Protein AF-A0A0P9IKQ9-F1 (afdb_monomer_lite)

Organism: NCBI:txid199198

Foldseek 3Di:
DDQADWAQDDDPVQVVVQVVVCVVPPDPPDDDDDCSDDTGGVVVVVCVVCVVVVWAEDDPVRPPTDDYDDDPDDDPPDDD

Sequence (80 aa):
THPKITRYFMTIPEAAQLVIQAGSMGHGGDVFVLDMGEPVKIVELAEKMIHLSGLAIRSEKNPHGDISIEFTGLRPGEKL

Radius of gyration: 18.12 Å; chains: 1; bounding box: 33×24×52 Å

pLDDT: mean 93.6, std 3.72, range [78.12, 97.5]

Structure (mmCIF, N/CA/C/O backbone):
data_AF-A0A0P9IKQ9-F1
#
_entry.id   AF-A0A0P9IKQ9-F1
#
loop_
_atom_site.group_PDB
_atom_site.id
_atom_site.type_symbol
_atom_site.label_atom_id
_atom_site.label_alt_id
_atom_site.label_comp_id
_atom_site.label_asym_id
_atom_site.label_entity_id
_atom_site.label_seq_id
_atom_site.pdbx_PDB_ins_code
_atom_site.Cartn_x
_atom_site.Cartn_y
_atom_site.Cartn_z
_atom_site.occupancy
_atom_site.B_iso_or_equiv
_atom_site.auth_seq_id
_atom_site.auth_comp_id
_atom_site.auth_asym_id
_atom_site.auth_atom_id
_atom_site.pdbx_PDB_model_num
ATOM 1 N N . THR A 1 1 ? 1.897 5.555 9.336 1.00 88.06 1 THR A N 1
ATOM 2 C CA . THR A 1 1 ? 1.679 6.341 8.112 1.00 88.06 1 THR A CA 1
ATOM 3 C C . THR A 1 1 ? 0.539 7.328 8.322 1.00 88.06 1 THR A C 1
ATOM 5 O O . THR A 1 1 ? 0.153 7.540 9.469 1.00 88.06 1 THR A O 1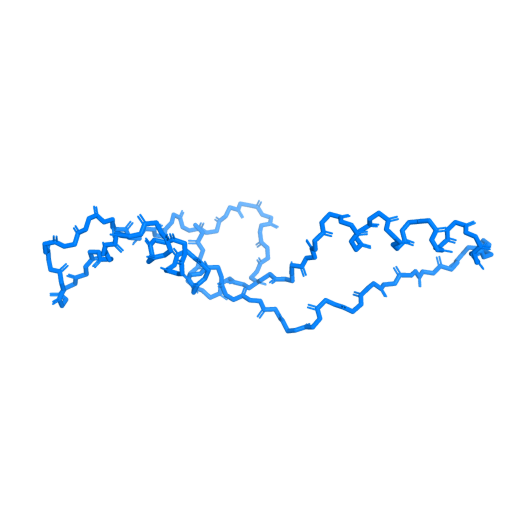
ATOM 8 N N . HIS A 1 2 ? 0.037 7.965 7.261 1.00 93.12 2 HIS A N 1
ATOM 9 C CA . HIS A 1 2 ? -0.955 9.039 7.290 1.00 93.12 2 HIS A CA 1
ATOM 10 C C . HIS A 1 2 ? -2.370 8.567 6.886 1.00 93.12 2 HIS A C 1
ATOM 12 O O . HIS A 1 2 ? -2.486 7.786 5.945 1.00 93.12 2 HIS A O 1
ATOM 18 N N . PRO A 1 3 ? -3.458 9.081 7.499 1.00 91.75 3 PRO A N 1
ATOM 19 C CA . PRO A 1 3 ? -4.835 8.653 7.196 1.00 91.75 3 PRO A CA 1
ATOM 20 C C . PRO A 1 3 ? -5.289 8.843 5.746 1.00 91.75 3 PRO A C 1
ATOM 22 O O . PRO A 1 3 ? -6.151 8.118 5.261 1.00 91.75 3 PRO A O 1
ATOM 25 N N . LYS A 1 4 ? -4.720 9.830 5.047 1.00 93.06 4 LYS A N 1
ATOM 26 C CA . LYS A 1 4 ? -5.086 10.174 3.660 1.00 93.06 4 LYS A CA 1
ATOM 27 C C . LYS A 1 4 ? -4.213 9.505 2.594 1.00 93.06 4 LYS A C 1
ATOM 29 O O . LYS A 1 4 ? -4.322 9.869 1.432 1.00 93.06 4 LYS A O 1
ATOM 34 N N . ILE A 1 5 ? -3.316 8.602 2.984 1.00 95.00 5 ILE A N 1
ATOM 35 C CA . ILE A 1 5 ? -2.380 7.981 2.046 1.00 95.00 5 ILE A CA 1
ATOM 36 C C . ILE A 1 5 ? -3.116 7.032 1.091 1.00 95.00 5 ILE A C 1
ATOM 38 O O . ILE A 1 5 ? -3.935 6.211 1.522 1.00 95.00 5 ILE A O 1
ATOM 42 N N . THR A 1 6 ? -2.814 7.144 -0.201 1.00 95.50 6 THR A N 1
ATOM 43 C CA . THR A 1 6 ? -3.417 6.309 -1.253 1.00 95.50 6 THR A CA 1
ATOM 44 C C . THR A 1 6 ? -2.351 5.623 -2.087 1.00 95.50 6 THR A C 1
ATOM 46 O O . THR A 1 6 ? -1.264 6.164 -2.284 1.00 95.50 6 THR A O 1
ATOM 49 N N . ARG A 1 7 ? -2.613 4.405 -2.558 1.00 95.31 7 ARG A N 1
ATOM 50 C CA . ARG A 1 7 ? -1.676 3.657 -3.402 1.00 95.31 7 ARG A CA 1
ATOM 51 C C . ARG A 1 7 ? -2.411 2.963 -4.530 1.00 95.31 7 ARG A C 1
ATOM 53 O O . ARG A 1 7 ? -3.474 2.388 -4.315 1.00 95.31 7 ARG A O 1
ATOM 60 N N . TYR A 1 8 ? -1.806 2.992 -5.709 1.00 95.50 8 TYR A N 1
ATOM 61 C CA . TYR A 1 8 ? -2.162 2.053 -6.758 1.00 95.50 8 TYR A CA 1
ATOM 62 C C . TYR A 1 8 ? -1.653 0.670 -6.373 1.00 95.50 8 TYR A C 1
ATOM 64 O O . TYR A 1 8 ? -0.550 0.529 -5.836 1.00 95.50 8 TYR A O 1
ATOM 72 N N . PHE A 1 9 ? -2.475 -0.332 -6.638 1.00 94.50 9 PHE A N 1
ATOM 73 C CA . PHE A 1 9 ? -2.132 -1.724 -6.432 1.00 94.50 9 PHE A CA 1
ATOM 74 C C . PHE A 1 9 ? -2.161 -2.426 -7.778 1.00 94.50 9 PHE A C 1
ATOM 76 O O . PHE A 1 9 ? -3.030 -2.174 -8.603 1.00 94.50 9 PHE A O 1
ATOM 83 N N . MET A 1 10 ? -1.210 -3.326 -7.961 1.00 95.44 10 MET A N 1
ATOM 84 C CA . MET A 1 10 ? -1.218 -4.303 -9.034 1.00 95.44 10 MET A CA 1
ATOM 85 C C . MET A 1 10 ? -0.943 -5.664 -8.412 1.00 95.44 10 MET A C 1
ATOM 87 O O . MET A 1 10 ? -0.258 -5.782 -7.389 1.00 95.44 10 MET A O 1
ATOM 91 N N . THR A 1 11 ? -1.479 -6.699 -9.027 1.00 95.19 11 THR A N 1
ATOM 92 C CA . THR A 1 11 ? -1.168 -8.080 -8.696 1.00 95.19 11 THR A CA 1
ATOM 93 C C . THR A 1 11 ? 0.197 -8.468 -9.267 1.00 95.19 11 THR A C 1
ATOM 95 O O . THR A 1 11 ? 0.705 -7.878 -10.223 1.00 95.19 11 THR A O 1
ATOM 98 N N . ILE A 1 12 ? 0.812 -9.498 -8.685 1.00 96.94 12 ILE A N 1
ATOM 99 C CA . ILE A 1 12 ? 2.097 -10.023 -9.169 1.00 96.94 12 ILE A CA 1
ATOM 100 C C . ILE A 1 12 ? 2.009 -10.489 -10.639 1.00 96.94 12 ILE A C 1
ATOM 102 O O . ILE A 1 12 ? 2.908 -10.139 -11.407 1.00 96.94 12 ILE A O 1
ATOM 106 N N . PRO A 1 13 ? 0.963 -11.230 -11.072 1.00 97.31 13 PRO A N 1
ATOM 107 C CA . PRO A 1 13 ? 0.832 -11.623 -12.473 1.00 97.31 13 PRO A CA 1
ATOM 108 C C . PRO A 1 13 ? 0.722 -10.434 -13.429 1.00 97.31 13 PRO A C 1
ATOM 110 O O . PRO A 1 13 ? 1.347 -10.469 -14.482 1.00 97.31 13 PRO A O 1
ATOM 113 N N . GLU A 1 14 ? 0.002 -9.370 -13.059 1.00 96.00 14 GLU A N 1
ATOM 114 C CA . GLU A 1 14 ? -0.101 -8.154 -13.880 1.00 96.00 14 GLU A CA 1
ATOM 115 C C . GLU A 1 14 ? 1.262 -7.481 -14.068 1.00 96.00 14 GLU A C 1
ATOM 117 O O . GLU A 1 14 ? 1.635 -7.130 -15.188 1.00 96.00 14 GLU A O 1
ATOM 122 N N . ALA A 1 15 ? 2.045 -7.364 -12.990 1.00 95.56 15 ALA A N 1
ATOM 123 C CA . ALA A 1 15 ? 3.400 -6.822 -13.053 1.00 95.56 15 ALA A CA 1
ATOM 124 C C . ALA A 1 15 ? 4.306 -7.663 -13.969 1.00 95.56 15 ALA A C 1
ATOM 126 O O . ALA A 1 15 ? 5.008 -7.128 -14.828 1.00 95.56 15 ALA A O 1
ATOM 127 N N . ALA A 1 16 ? 4.276 -8.989 -13.809 1.00 96.69 16 ALA A N 1
ATOM 128 C CA . ALA A 1 16 ? 5.058 -9.907 -14.633 1.00 96.69 16 ALA A CA 1
ATOM 129 C C . ALA A 1 16 ? 4.637 -9.843 -16.109 1.00 96.69 16 ALA A C 1
ATOM 131 O O . ALA A 1 16 ? 5.487 -9.812 -17.000 1.00 96.69 16 ALA A O 1
ATOM 132 N N . GLN A 1 17 ? 3.331 -9.777 -16.369 1.00 95.56 17 GLN A N 1
ATOM 133 C CA . GLN A 1 17 ? 2.782 -9.667 -17.712 1.00 95.56 17 GLN A CA 1
ATOM 134 C C . GLN A 1 17 ? 3.206 -8.362 -18.392 1.00 95.56 17 GLN A C 1
ATOM 136 O O . GLN A 1 17 ? 3.623 -8.413 -19.548 1.00 95.56 17 GLN A O 1
ATOM 141 N N . LEU A 1 18 ? 3.176 -7.228 -17.681 1.00 95.44 18 LEU A N 1
ATOM 142 C CA . LEU A 1 18 ? 3.653 -5.946 -18.208 1.00 95.44 18 LEU A CA 1
ATOM 143 C C . LEU A 1 18 ? 5.109 -6.048 -18.677 1.00 95.44 18 LEU A C 1
ATOM 145 O O . LEU A 1 18 ? 5.427 -5.600 -19.775 1.00 95.44 18 LEU A O 1
ATOM 149 N N . VAL A 1 19 ? 5.984 -6.671 -17.881 1.00 95.50 19 VAL A N 1
ATOM 150 C CA . VAL A 1 19 ? 7.404 -6.843 -18.231 1.00 95.50 19 VAL A CA 1
ATOM 151 C C . VAL A 1 19 ? 7.570 -7.712 -19.478 1.00 95.50 19 VAL A C 1
ATOM 153 O O . VAL A 1 19 ? 8.327 -7.348 -20.377 1.00 95.50 19 VAL A O 1
ATOM 156 N N . ILE A 1 20 ? 6.853 -8.837 -19.563 1.00 95.00 20 ILE A N 1
ATOM 157 C CA . ILE A 1 20 ? 6.919 -9.743 -20.722 1.00 95.00 20 ILE A CA 1
ATOM 158 C C . ILE A 1 20 ? 6.435 -9.031 -21.991 1.00 95.00 20 ILE A C 1
ATOM 160 O O . ILE A 1 20 ? 7.097 -9.092 -23.028 1.00 95.00 20 ILE A O 1
ATOM 164 N N . GLN A 1 21 ? 5.305 -8.326 -21.912 1.00 93.56 21 GLN A N 1
ATOM 165 C CA . GLN A 1 21 ? 4.735 -7.600 -23.046 1.00 93.56 21 GLN A CA 1
ATOM 166 C C . GLN A 1 21 ? 5.649 -6.458 -23.495 1.00 93.56 21 GLN A C 1
ATOM 168 O O . GLN A 1 21 ? 5.995 -6.395 -24.675 1.00 93.56 21 GLN A O 1
ATOM 173 N N . ALA A 1 22 ? 6.116 -5.626 -22.560 1.00 94.25 22 ALA A N 1
ATOM 174 C CA . ALA A 1 22 ? 7.054 -4.542 -22.841 1.00 94.25 22 ALA A CA 1
ATOM 175 C C . ALA A 1 22 ? 8.359 -5.066 -23.460 1.00 94.25 22 ALA A C 1
ATOM 177 O O . ALA A 1 22 ? 8.863 -4.473 -24.406 1.00 94.25 22 ALA A O 1
ATOM 178 N N . GLY A 1 23 ? 8.868 -6.213 -22.998 1.00 92.25 23 GLY A N 1
ATOM 179 C CA . GLY A 1 23 ? 10.047 -6.856 -23.583 1.00 92.25 23 GLY A CA 1
ATOM 180 C C . GLY A 1 23 ? 9.838 -7.355 -25.017 1.00 92.25 23 GLY A C 1
ATOM 181 O O . GLY A 1 23 ? 10.784 -7.368 -25.797 1.00 92.25 23 GLY A O 1
ATOM 182 N N . SER A 1 24 ? 8.612 -7.748 -25.380 1.00 93.00 24 SER A N 1
ATOM 183 C CA . SER A 1 24 ? 8.280 -8.215 -26.736 1.00 93.00 24 SER A CA 1
ATOM 184 C C . SER A 1 24 ? 7.939 -7.093 -27.725 1.00 93.00 24 SER A C 1
ATOM 186 O O . SER A 1 24 ? 8.117 -7.270 -28.928 1.00 93.00 24 SER A O 1
ATOM 188 N N . MET A 1 25 ? 7.435 -5.958 -27.232 1.00 91.31 25 MET A N 1
ATOM 189 C CA . MET A 1 25 ? 6.914 -4.852 -28.050 1.00 91.31 25 MET A CA 1
ATOM 190 C C . MET A 1 25 ? 7.826 -3.623 -28.067 1.00 91.31 25 MET A C 1
ATOM 192 O O . MET A 1 25 ? 7.719 -2.794 -28.971 1.00 91.31 25 MET A O 1
ATOM 196 N N . GLY A 1 26 ? 8.666 -3.470 -27.044 1.00 89.81 26 GLY A N 1
ATOM 197 C CA . GLY A 1 26 ? 9.437 -2.262 -26.805 1.00 89.81 26 GLY A CA 1
ATOM 198 C C . GLY A 1 26 ? 10.534 -2.058 -27.835 1.00 89.81 26 GLY A C 1
ATOM 199 O O . GLY A 1 26 ? 11.362 -2.936 -28.077 1.00 89.81 26 GLY A O 1
ATOM 200 N N . HIS A 1 27 ? 10.572 -0.854 -28.388 1.00 84.19 27 HIS A N 1
ATOM 201 C CA . HIS A 1 27 ? 11.714 -0.333 -29.116 1.00 84.19 27 HIS A CA 1
ATOM 202 C C . HIS A 1 27 ? 12.413 0.686 -28.202 1.00 84.19 27 HIS A C 1
ATOM 204 O O . HIS A 1 27 ? 11.800 1.285 -27.318 1.00 84.19 27 HIS A O 1
ATOM 210 N N . GLY A 1 28 ? 13.738 0.810 -28.310 1.00 84.38 28 GLY A N 1
ATOM 211 C CA . GLY A 1 28 ? 14.528 1.573 -27.337 1.00 84.38 28 GLY A CA 1
ATOM 212 C C . GLY A 1 28 ? 13.972 2.983 -27.079 1.00 84.38 28 GLY A C 1
ATOM 213 O O . GLY A 1 28 ? 13.827 3.763 -28.014 1.00 84.38 28 GLY A O 1
ATOM 214 N N . GLY A 1 29 ? 13.700 3.302 -25.808 1.00 87.19 29 GLY A N 1
ATOM 215 C CA . GLY A 1 29 ? 13.145 4.593 -25.377 1.00 87.19 29 GLY A CA 1
ATOM 216 C C . GLY A 1 29 ? 11.656 4.575 -25.011 1.00 87.19 29 GLY A C 1
ATOM 217 O O . GLY A 1 29 ? 11.182 5.550 -24.427 1.00 87.19 29 GLY A O 1
ATOM 218 N N . ASP A 1 30 ? 10.938 3.483 -25.286 1.00 91.38 30 ASP A N 1
ATOM 219 C CA . ASP A 1 30 ? 9.517 3.356 -24.952 1.00 91.38 30 ASP A CA 1
ATOM 220 C C . ASP A 1 30 ? 9.271 3.223 -23.438 1.00 91.38 30 ASP A C 1
ATOM 222 O O . ASP A 1 30 ? 10.000 2.535 -22.717 1.00 91.38 30 ASP A O 1
ATOM 226 N N . VAL A 1 31 ? 8.197 3.857 -22.956 1.00 92.25 31 VAL A N 1
ATOM 227 C CA . VAL A 1 31 ? 7.736 3.770 -21.564 1.00 92.25 31 VAL A CA 1
ATOM 228 C C . VAL A 1 31 ? 6.367 3.107 -21.534 1.00 92.25 31 VAL A C 1
ATOM 230 O O . VAL A 1 31 ? 5.400 3.626 -22.087 1.00 92.25 31 VAL A O 1
ATOM 233 N N . PHE A 1 32 ? 6.285 1.976 -20.841 1.00 92.62 32 PHE A N 1
ATOM 234 C CA . PHE A 1 32 ? 5.048 1.232 -20.646 1.00 92.62 32 PHE A CA 1
ATOM 235 C C . PHE A 1 32 ? 4.530 1.460 -19.228 1.00 92.62 32 PHE A C 1
ATOM 237 O O . PHE A 1 32 ? 5.281 1.354 -18.258 1.00 92.62 32 PHE A O 1
ATOM 244 N N . VAL A 1 33 ? 3.240 1.764 -19.109 1.00 92.88 33 VAL A N 1
ATOM 245 C CA . VAL A 1 33 ? 2.553 1.953 -17.829 1.00 92.88 33 VAL A CA 1
ATOM 246 C C . VAL A 1 33 ? 1.326 1.059 -17.820 1.00 92.88 33 VAL A C 1
ATOM 248 O O . VAL A 1 33 ? 0.542 1.071 -18.767 1.00 92.88 33 VAL A O 1
ATOM 251 N N . LEU A 1 34 ? 1.171 0.283 -16.752 1.00 92.88 34 LEU A N 1
ATOM 252 C CA . LEU A 1 34 ? -0.045 -0.476 -16.509 1.00 92.88 34 LEU A CA 1
ATOM 253 C C . LEU A 1 34 ? -1.104 0.445 -15.899 1.00 92.88 34 LEU A C 1
ATOM 255 O O . LEU A 1 34 ? -0.828 1.140 -14.918 1.00 92.88 34 LEU A O 1
ATOM 259 N N . ASP A 1 35 ? -2.309 0.408 -16.457 1.00 93.44 35 ASP A N 1
ATOM 260 C CA . ASP A 1 35 ? -3.479 0.997 -15.818 1.00 93.44 35 ASP A CA 1
ATOM 261 C C . ASP A 1 35 ? -3.876 0.141 -14.606 1.00 93.44 35 ASP A C 1
ATOM 263 O O . ASP A 1 35 ? -4.294 -1.007 -14.745 1.00 93.44 35 ASP A O 1
ATOM 267 N N . MET A 1 36 ? -3.682 0.699 -13.412 1.00 94.88 36 MET A N 1
ATOM 268 C CA . MET A 1 36 ? -3.987 0.057 -12.130 1.00 94.88 36 MET A CA 1
ATOM 269 C C . MET A 1 36 ? -5.375 0.446 -11.597 1.00 94.88 36 MET A C 1
ATOM 271 O O . MET A 1 36 ? -5.705 0.131 -10.453 1.00 94.88 36 MET A O 1
ATOM 275 N N . GLY A 1 37 ? -6.179 1.154 -12.395 1.00 93.62 37 GLY A N 1
ATOM 276 C CA . GLY A 1 37 ? -7.461 1.699 -11.970 1.00 93.62 37 GLY A CA 1
ATOM 277 C C . GLY A 1 37 ? -7.299 2.805 -10.931 1.00 93.62 37 GLY A C 1
ATOM 278 O O . GLY A 1 37 ? -6.352 3.582 -10.979 1.00 93.62 37 GLY A O 1
ATOM 279 N N . GLU A 1 38 ? -8.231 2.884 -9.982 1.00 95.44 38 GLU A N 1
ATOM 280 C CA . GLU A 1 38 ? -8.254 3.938 -8.964 1.00 95.44 38 GLU A CA 1
ATOM 281 C C . GLU A 1 38 ? -7.324 3.631 -7.776 1.00 95.44 38 GLU A C 1
ATOM 283 O O . GLU A 1 38 ? -7.262 2.491 -7.300 1.00 95.44 38 GLU A O 1
ATOM 288 N N . PRO A 1 39 ? -6.626 4.640 -7.224 1.00 95.44 39 PRO A N 1
ATOM 289 C CA . PRO A 1 39 ? -5.768 4.438 -6.071 1.00 95.44 39 PRO A CA 1
ATOM 290 C C . PRO A 1 39 ? -6.608 4.164 -4.815 1.00 95.44 39 PRO A C 1
ATOM 292 O O . PRO A 1 39 ? -7.609 4.822 -4.531 1.00 95.44 39 PRO A O 1
ATOM 295 N N . VAL A 1 40 ? -6.166 3.205 -4.007 1.00 95.44 40 VAL A N 1
ATOM 296 C CA . VAL A 1 40 ? -6.884 2.742 -2.815 1.00 95.44 40 VAL A CA 1
ATOM 297 C C . VAL A 1 40 ? -6.322 3.418 -1.569 1.00 95.44 40 VAL A C 1
ATOM 299 O O . VAL A 1 40 ? -5.102 3.510 -1.398 1.00 95.44 40 VAL A O 1
ATOM 302 N N . LYS A 1 41 ? -7.191 3.861 -0.652 1.00 95.81 41 LYS A N 1
ATOM 303 C CA . LYS A 1 41 ? -6.752 4.344 0.665 1.00 95.81 41 LYS A CA 1
ATOM 304 C C . LYS A 1 41 ? -6.247 3.186 1.517 1.00 95.81 41 LYS A C 1
ATOM 306 O O . LYS A 1 41 ? -6.940 2.189 1.708 1.00 95.81 41 LYS A O 1
ATOM 311 N N . ILE A 1 42 ? -5.073 3.356 2.119 1.00 96.19 42 ILE A N 1
ATOM 312 C CA . ILE A 1 42 ? -4.471 2.303 2.953 1.00 96.19 42 ILE A CA 1
ATOM 313 C C . ILE A 1 42 ? -5.304 2.012 4.204 1.00 96.19 42 ILE A C 1
ATOM 315 O O . ILE A 1 42 ? -5.358 0.864 4.636 1.00 96.19 42 ILE A O 1
ATOM 319 N N . VAL A 1 43 ? -5.991 3.017 4.759 1.00 96.06 43 VAL A N 1
ATOM 320 C CA . VAL A 1 43 ? -6.900 2.796 5.893 1.00 96.06 43 VAL A CA 1
ATOM 321 C C . VAL A 1 43 ? -8.044 1.855 5.511 1.00 96.06 43 VAL A C 1
ATOM 323 O O . VAL A 1 43 ? -8.238 0.855 6.186 1.00 96.06 43 VAL A O 1
ATOM 326 N N . GLU A 1 44 ? -8.709 2.079 4.375 1.00 95.44 44 GLU A N 1
ATOM 327 C CA . GLU A 1 44 ? -9.817 1.231 3.908 1.00 95.44 44 GLU A CA 1
ATOM 328 C C . GLU A 1 44 ? -9.349 -0.206 3.621 1.00 95.44 44 GLU A C 1
ATOM 330 O O . GLU A 1 44 ? -10.067 -1.173 3.885 1.00 95.44 44 GLU A O 1
ATOM 335 N N . LEU A 1 45 ? -8.121 -0.363 3.115 1.00 95.81 45 LEU A N 1
ATOM 336 C CA . LEU A 1 45 ? -7.510 -1.677 2.932 1.00 95.81 45 LEU A CA 1
ATOM 337 C C . LEU A 1 45 ? -7.271 -2.382 4.275 1.00 95.81 45 LEU A C 1
ATOM 339 O O . LEU A 1 45 ? -7.636 -3.546 4.419 1.00 95.81 45 LEU A O 1
ATOM 343 N N . ALA A 1 46 ? -6.689 -1.694 5.259 1.00 96.38 46 ALA A N 1
ATOM 344 C CA . ALA A 1 46 ? -6.468 -2.252 6.593 1.00 96.38 46 ALA A CA 1
ATOM 345 C C . ALA A 1 46 ? -7.789 -2.672 7.258 1.00 96.38 46 ALA A C 1
ATOM 347 O O . ALA A 1 46 ? -7.882 -3.775 7.794 1.00 96.38 46 ALA A O 1
ATOM 348 N N . GLU A 1 47 ? -8.829 -1.841 7.156 1.00 95.94 47 GLU A N 1
ATOM 349 C CA . GLU A 1 47 ? -10.168 -2.159 7.656 1.00 95.94 47 GLU A CA 1
ATOM 350 C C . GLU A 1 47 ? -10.729 -3.427 7.001 1.00 95.94 47 GLU A C 1
ATOM 352 O O . GLU A 1 47 ? -11.195 -4.326 7.705 1.00 95.94 47 GLU A O 1
ATOM 357 N N . LYS A 1 48 ? -10.634 -3.550 5.668 1.00 96.50 48 LYS A N 1
ATOM 358 C CA . LYS A 1 48 ? -11.047 -4.764 4.945 1.00 96.50 48 LYS A CA 1
ATOM 359 C C . LYS A 1 48 ? -10.274 -5.998 5.403 1.00 96.50 48 LYS A C 1
ATOM 361 O O . LYS A 1 48 ? -10.888 -7.037 5.614 1.00 96.50 48 LYS A O 1
ATOM 366 N N . MET A 1 49 ? -8.958 -5.895 5.583 1.00 97.25 49 MET A N 1
ATOM 367 C CA . MET A 1 49 ? -8.122 -7.020 6.024 1.00 97.25 49 MET A CA 1
ATOM 368 C C . MET A 1 49 ? -8.510 -7.522 7.420 1.00 97.25 49 MET A C 1
ATOM 370 O O . MET A 1 49 ? -8.557 -8.732 7.640 1.00 97.25 49 MET A O 1
ATOM 374 N N . ILE A 1 50 ? -8.839 -6.613 8.344 1.00 97.38 50 ILE A N 1
ATOM 375 C CA . ILE A 1 50 ? -9.331 -6.968 9.684 1.00 97.38 50 ILE A CA 1
ATOM 376 C C . ILE A 1 50 ? -10.645 -7.755 9.574 1.00 97.38 50 ILE A C 1
ATOM 378 O O . ILE A 1 50 ? -10.744 -8.859 10.107 1.00 97.38 50 ILE A O 1
ATOM 382 N N . HIS A 1 51 ? -11.612 -7.247 8.804 1.00 96.44 51 HIS A N 1
ATOM 383 C CA . HIS A 1 51 ? -12.909 -7.907 8.621 1.00 96.44 51 HIS A CA 1
ATOM 384 C C . HIS A 1 51 ? -12.796 -9.266 7.919 1.00 96.44 51 HIS A C 1
ATOM 386 O O . HIS A 1 51 ? -13.434 -10.228 8.338 1.00 96.44 51 HIS A O 1
ATOM 392 N N . LEU A 1 52 ? -11.972 -9.371 6.871 1.00 97.25 52 LEU A N 1
ATOM 393 C CA . LEU A 1 52 ? -11.739 -10.631 6.152 1.00 97.25 52 LEU A CA 1
ATOM 394 C C . LEU A 1 52 ? -11.059 -11.688 7.027 1.00 97.25 52 LEU A C 1
ATOM 396 O O . LEU A 1 52 ? -11.225 -12.880 6.785 1.00 97.25 52 LEU A O 1
ATOM 400 N N . SER A 1 53 ? -10.338 -11.258 8.062 1.00 96.81 53 SER A N 1
ATOM 401 C CA . SER A 1 53 ? -9.760 -12.146 9.074 1.00 96.81 53 SER A CA 1
ATOM 402 C C . SER A 1 53 ? -10.781 -12.602 10.127 1.00 96.81 53 SER A C 1
ATOM 404 O O . SER A 1 53 ? -10.415 -13.324 11.050 1.00 96.81 53 SER A O 1
ATOM 406 N N . GLY A 1 54 ? -12.051 -12.190 10.014 1.00 96.56 54 GLY A N 1
ATOM 407 C CA . GLY A 1 54 ? -13.114 -12.508 10.972 1.00 96.56 54 GLY A CA 1
ATOM 408 C C . GLY A 1 54 ? -13.041 -11.709 12.275 1.00 96.56 54 GLY A C 1
ATOM 409 O O . GLY A 1 54 ? -13.664 -12.101 13.258 1.00 96.56 54 GLY A O 1
ATOM 410 N N . LEU A 1 55 ? -12.278 -10.613 12.295 1.00 97.50 55 LEU A N 1
ATOM 411 C CA . LEU A 1 55 ? -12.032 -9.789 13.477 1.00 97.50 55 LEU A CA 1
ATOM 412 C C . LEU A 1 55 ? -12.771 -8.452 13.370 1.00 97.50 55 LEU A C 1
ATOM 414 O O . LEU A 1 55 ? -13.039 -7.950 12.276 1.00 97.50 55 LEU A O 1
ATOM 418 N N . ALA A 1 56 ? -13.085 -7.852 14.515 1.00 96.00 56 ALA A N 1
ATOM 419 C CA . ALA A 1 56 ? -13.749 -6.562 14.599 1.00 96.00 56 ALA A CA 1
ATOM 420 C C . ALA A 1 56 ? -12.751 -5.424 14.849 1.00 96.00 56 ALA A C 1
ATOM 422 O O . ALA A 1 56 ? -11.805 -5.538 15.632 1.00 96.00 56 ALA A O 1
ATOM 423 N N . ILE A 1 57 ? -13.003 -4.274 14.225 1.00 96.94 57 ILE A N 1
ATOM 424 C CA . ILE A 1 57 ? -12.215 -3.065 14.470 1.00 96.94 57 ILE A CA 1
ATOM 425 C C . ILE A 1 57 ? -12.585 -2.486 15.833 1.00 96.94 57 ILE A C 1
ATOM 427 O O . ILE A 1 57 ? -13.762 -2.262 16.138 1.00 96.94 57 ILE A O 1
ATOM 431 N N . ARG A 1 58 ? -11.562 -2.188 16.630 1.00 96.62 58 ARG A N 1
ATOM 432 C CA . ARG A 1 58 ? -11.672 -1.463 17.890 1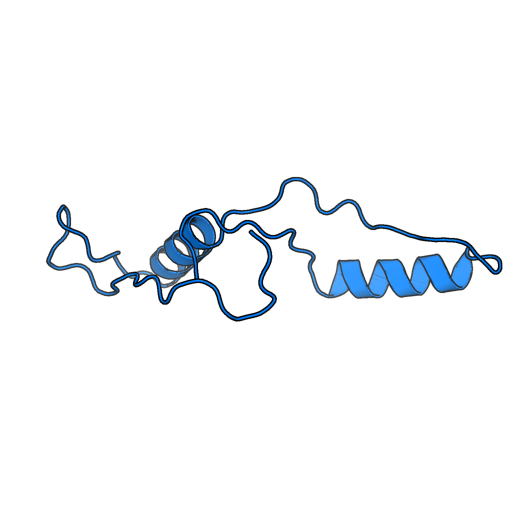.00 96.62 58 ARG A CA 1
ATOM 433 C C . ARG A 1 58 ? -11.744 0.036 17.619 1.00 96.62 58 ARG A C 1
ATOM 435 O O . ARG A 1 58 ? -10.833 0.615 17.032 1.00 96.62 58 ARG A O 1
ATOM 442 N N . SER A 1 59 ? -12.832 0.661 18.052 1.00 93.12 59 SER A N 1
ATOM 443 C CA . SER A 1 59 ? -13.086 2.099 17.891 1.00 93.12 59 SER A CA 1
ATOM 444 C C . SER A 1 59 ? -13.905 2.633 19.066 1.00 93.12 59 SER A C 1
ATOM 446 O O . SER A 1 59 ? -14.394 1.854 19.877 1.00 93.12 59 SER A O 1
ATOM 448 N N . GLU A 1 60 ? -14.127 3.947 19.141 1.00 91.69 60 GLU A N 1
ATOM 449 C CA . GLU A 1 60 ? -15.011 4.537 20.162 1.00 91.69 60 GLU A CA 1
ATOM 450 C C . GLU A 1 60 ? -16.428 3.938 20.139 1.00 91.69 60 GLU A C 1
ATOM 452 O O . GLU A 1 60 ? -17.052 3.769 21.183 1.00 91.69 60 GLU A O 1
ATOM 457 N N . LYS A 1 61 ? -16.925 3.566 18.951 1.00 92.00 61 LYS A N 1
ATOM 458 C CA . LYS A 1 61 ? -18.243 2.932 18.776 1.00 92.00 61 LYS A CA 1
ATOM 459 C C . LYS A 1 61 ? -18.235 1.432 19.075 1.00 92.00 61 LYS A C 1
ATOM 461 O O . LYS A 1 61 ? -19.289 0.863 19.333 1.00 92.00 61 LYS A O 1
ATOM 466 N N . ASN A 1 62 ? -17.066 0.797 19.016 1.00 91.94 62 ASN A N 1
ATOM 467 C CA . ASN A 1 62 ? -16.874 -0.619 19.310 1.00 91.94 62 ASN A CA 1
ATOM 468 C C . ASN A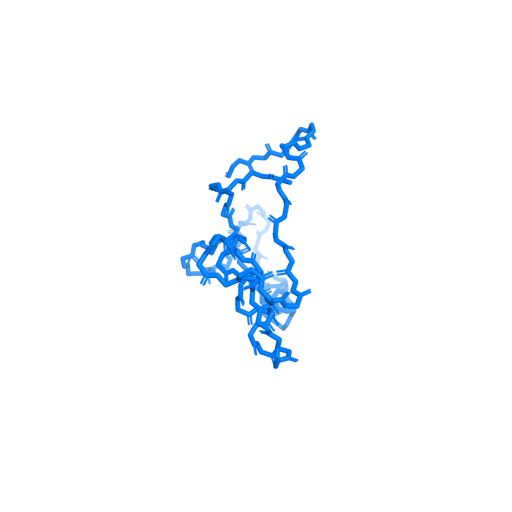 1 62 ? -15.638 -0.806 20.208 1.00 91.94 62 ASN A C 1
ATOM 470 O O . ASN A 1 62 ? -14.576 -1.220 19.725 1.00 91.94 62 ASN A O 1
ATOM 474 N N . PRO A 1 63 ? -15.739 -0.471 21.506 1.00 92.88 63 PRO A N 1
ATOM 475 C CA . PRO A 1 63 ? -14.594 -0.501 22.415 1.00 92.88 63 PRO A CA 1
ATOM 476 C C . PRO A 1 63 ? -14.080 -1.924 22.681 1.00 92.88 63 PRO A C 1
ATOM 478 O O . PRO A 1 63 ? -12.918 -2.094 23.041 1.00 92.88 63 PRO A O 1
ATOM 481 N N . HIS A 1 64 ? -14.919 -2.942 22.461 1.00 94.81 64 HIS A N 1
ATOM 482 C CA . HIS A 1 64 ? -14.584 -4.358 22.632 1.00 94.81 64 HIS A CA 1
ATOM 483 C C . HIS A 1 64 ? -14.071 -5.034 21.348 1.00 94.81 64 HIS A C 1
ATOM 485 O O . HIS A 1 64 ? -13.958 -6.254 21.318 1.00 94.81 64 HIS A O 1
ATOM 491 N N . GLY A 1 65 ? -13.775 -4.271 20.288 1.00 94.50 65 GLY A N 1
ATOM 492 C CA . GLY A 1 65 ? -13.204 -4.824 19.058 1.00 94.50 65 GLY A CA 1
ATOM 493 C C . GLY A 1 65 ? -11.807 -5.424 19.255 1.00 94.50 65 GLY A C 1
ATOM 494 O O . GLY A 1 65 ? -11.072 -5.063 20.177 1.00 94.50 65 GLY A O 1
ATOM 495 N N . ASP A 1 66 ? -11.406 -6.305 18.348 1.00 97.38 66 ASP A N 1
ATOM 496 C CA . ASP A 1 66 ? -10.179 -7.093 18.456 1.00 97.38 66 ASP A CA 1
ATOM 497 C C . ASP A 1 66 ? -8.923 -6.286 18.114 1.00 97.38 66 ASP A C 1
ATOM 499 O O . ASP A 1 66 ? -7.927 -6.369 18.831 1.00 97.38 66 ASP A O 1
ATOM 503 N N . ILE A 1 67 ? -8.965 -5.458 17.062 1.00 97.00 67 ILE A N 1
ATOM 504 C CA . ILE A 1 67 ? -7.779 -4.776 16.508 1.00 97.00 67 ILE A CA 1
ATOM 505 C C . ILE A 1 67 ? -7.992 -3.259 16.436 1.00 97.00 67 ILE A C 1
ATOM 507 O O . ILE A 1 67 ? -8.964 -2.800 15.841 1.00 97.00 67 ILE A O 1
ATOM 511 N N . SER A 1 68 ? -7.064 -2.470 16.991 1.00 96.00 68 SER A N 1
ATOM 512 C CA . SER A 1 68 ? -7.005 -1.011 16.806 1.00 96.00 68 SER A CA 1
ATOM 513 C C . SER A 1 68 ? -6.170 -0.622 15.580 1.00 96.00 68 SER A C 1
ATOM 515 O O . SER A 1 68 ? -5.234 -1.322 15.197 1.00 96.00 68 SER A O 1
ATOM 517 N N . ILE A 1 69 ? -6.494 0.522 14.969 1.00 95.06 69 ILE A N 1
ATOM 518 C CA . ILE A 1 69 ? -5.705 1.123 13.885 1.00 95.06 69 ILE A CA 1
ATOM 519 C C . ILE A 1 69 ? -4.993 2.361 14.430 1.00 95.06 69 ILE A C 1
ATOM 521 O O . ILE A 1 69 ? -5.641 3.297 14.893 1.00 95.06 69 ILE A O 1
ATOM 525 N N . GLU A 1 70 ? -3.664 2.384 14.332 1.00 94.88 70 GLU A N 1
ATOM 526 C CA . GLU A 1 70 ? -2.833 3.499 14.794 1.00 94.88 70 GLU A CA 1
ATOM 527 C C . GLU A 1 70 ? -2.008 4.106 13.652 1.00 94.88 70 GLU A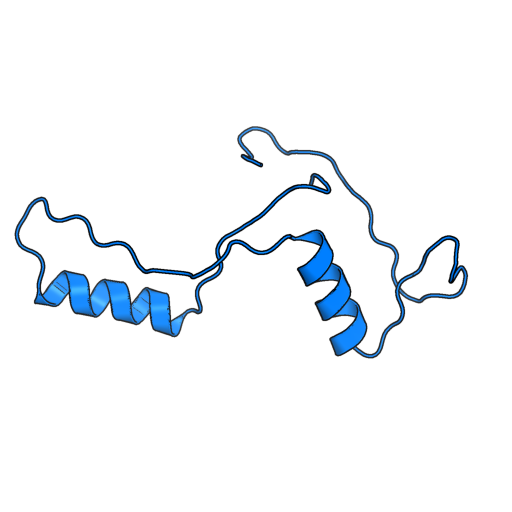 C 1
ATOM 529 O O . GLU A 1 70 ? -1.324 3.418 12.888 1.00 94.88 70 GLU A O 1
ATOM 534 N N . PHE A 1 71 ? -2.042 5.434 13.541 1.00 95.00 71 PHE A N 1
ATOM 535 C CA . PHE A 1 71 ? -1.317 6.168 12.508 1.00 95.00 71 PHE A CA 1
ATOM 536 C C . PHE A 1 71 ? 0.050 6.621 13.013 1.00 95.00 71 PHE A C 1
ATOM 538 O O . PHE A 1 71 ? 0.169 7.588 13.754 1.00 95.00 71 PHE A O 1
ATOM 545 N N . THR A 1 72 ? 1.108 5.967 12.539 1.00 93.00 72 THR A N 1
ATOM 546 C CA . THR A 1 72 ? 2.492 6.279 12.946 1.00 93.00 72 THR A CA 1
ATOM 547 C C . THR A 1 72 ? 3.116 7.523 12.284 1.00 93.00 72 THR A C 1
ATOM 549 O O . THR A 1 72 ? 4.307 7.759 12.448 1.00 93.00 72 THR A O 1
ATOM 552 N N . GLY A 1 73 ? 2.354 8.310 11.512 1.00 91.75 73 GLY A N 1
ATOM 553 C CA . GLY A 1 73 ? 2.880 9.454 10.747 1.00 91.75 73 GLY A CA 1
ATOM 554 C C . GLY A 1 73 ? 3.630 9.053 9.467 1.00 91.75 73 GLY A C 1
ATOM 555 O O . GLY A 1 73 ? 3.868 7.866 9.232 1.00 91.75 73 GLY A O 1
ATOM 556 N N . LEU A 1 74 ? 3.929 10.027 8.600 1.00 89.81 74 LEU A N 1
ATOM 557 C CA . LEU A 1 74 ? 4.686 9.802 7.359 1.00 89.81 74 LEU A CA 1
ATOM 558 C C . LEU A 1 74 ? 6.161 9.548 7.667 1.00 89.81 74 LEU A C 1
ATOM 560 O O . LEU A 1 74 ? 6.764 10.250 8.480 1.00 89.81 74 LEU A O 1
ATOM 564 N N . ARG A 1 75 ? 6.754 8.575 6.981 1.00 89.69 75 ARG A N 1
ATOM 565 C CA . ARG A 1 75 ? 8.202 8.351 7.012 1.00 89.69 75 ARG A CA 1
ATOM 566 C C . ARG A 1 75 ? 8.908 9.317 6.050 1.00 89.69 75 ARG A C 1
ATOM 568 O O . ARG A 1 75 ? 8.300 9.745 5.066 1.00 89.69 75 ARG A 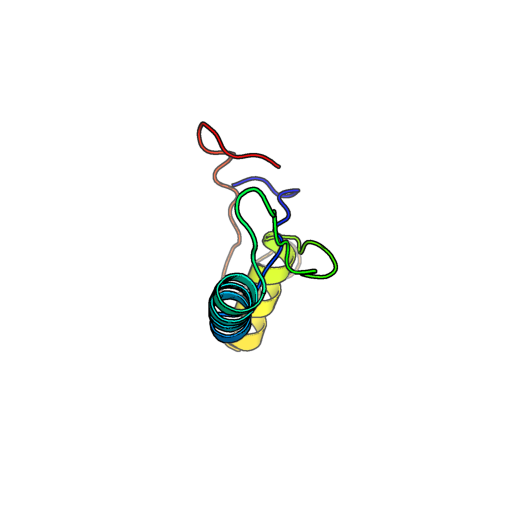O 1
ATOM 575 N N . PRO A 1 76 ? 10.190 9.655 6.287 1.00 91.12 76 PRO A N 1
ATOM 576 C CA . PRO A 1 76 ? 10.956 10.488 5.364 1.00 91.12 76 PRO A CA 1
ATOM 577 C C . PRO A 1 76 ? 10.916 9.927 3.935 1.00 91.12 76 PRO A C 1
ATOM 579 O O . PRO A 1 76 ? 11.212 8.754 3.720 1.00 91.12 76 PRO A O 1
ATOM 582 N N . GLY A 1 77 ? 10.527 10.762 2.969 1.00 88.50 77 GLY A N 1
ATOM 583 C CA . GLY A 1 77 ? 10.408 10.379 1.557 1.00 88.50 77 GLY A CA 1
ATOM 584 C C . GLY A 1 77 ? 9.065 9.759 1.146 1.00 88.50 77 GLY A C 1
ATOM 585 O O . GLY A 1 77 ? 8.852 9.545 -0.048 1.00 88.50 77 GLY A O 1
ATOM 586 N N . GLU A 1 78 ? 8.132 9.505 2.072 1.00 85.88 78 GLU A N 1
ATOM 587 C CA . GLU A 1 78 ? 6.789 9.047 1.700 1.00 85.88 78 GLU A CA 1
ATOM 588 C C . GLU A 1 78 ? 5.971 10.173 1.058 1.00 85.88 78 GLU A C 1
ATOM 590 O O . GLU A 1 78 ? 5.813 11.259 1.618 1.00 85.88 78 GLU A O 1
ATOM 595 N N . LYS A 1 79 ? 5.396 9.881 -0.112 1.00 80.56 79 LYS A N 1
ATOM 596 C CA . LYS A 1 79 ? 4.355 10.708 -0.731 1.00 80.56 79 LYS A CA 1
ATOM 597 C C . LYS A 1 79 ? 2.975 10.307 -0.207 1.00 80.56 79 LYS A C 1
ATOM 599 O O . LYS A 1 79 ? 2.753 9.135 0.116 1.00 80.56 79 LYS A O 1
ATOM 604 N N . LEU A 1 80 ? 2.064 11.275 -0.134 1.00 78.12 80 LEU A N 1
ATOM 605 C CA . LEU A 1 80 ? 0.644 11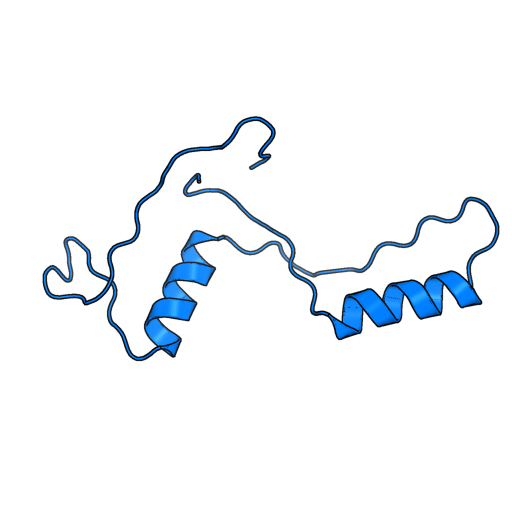.027 0.131 1.00 78.12 80 LEU A CA 1
ATOM 606 C C . LEU A 1 80 ? 0.003 10.253 -1.023 1.00 78.12 80 LEU A C 1
ATOM 608 O O . LEU A 1 80 ? 0.343 10.574 -2.179 1.00 78.12 80 LEU A O 1
#

InterPro domains:
  IPR003869 Polysaccharide biosynthesis protein, CapD-like domain [PF02719] (1-80)
  IPR036291 NAD(P)-binding domain superfamily [SSF51735] (2-79)
  IPR051203 Polysaccharide Synthase-Related Protein [PTHR43318] (1-80)

Secondary structure (DSSP, 8-state):
--TT-EE----HHHHHHHHHHHHHH--TT--------SPEEHHHHHHHHHHHTT-PBPBTTBTT-SB------PPTT---